Protein AF-A0A840A6L1-F1 (afdb_monomer)

InterPro domains:
  IPR055645 DeoxyPurine in DNA protein A [PF23859] (2-93)

Sequence (107 aa):
MIAAILDAIQQDRPDLRLHGFGCKRTSLLDEAVRSRLATADSMAWSFAARFEGRDQNAWDEAGRFGLSVGGCPEAVEWLAAKAGWRRAVRRDAAASERGVGAALWLQ

Nearest PDB structures (foldseek):
  3fa4-assembly2_F  TM=4.298E-01  e=6.149E+00  Aspergillus niger
  4wkw-assembly1_A  TM=3.703E-01  e=5.107E+00  Mycobacterium leprae Br4923
  3nzq-assembly1_A  TM=2.910E-01  e=6.149E+00  Escherichia coli K-12

pLDDT: mean 83.62, std 15.63, range [41.75, 98.31]

Secondary structure (DSSP, 8-state):
-HHHHHHHHHHH-TT---EETT--HHHHH-HHHHTT-SEE---HHHHHHHHTTS-TT-HHHHHHHHHHTT--HHHHHHHHHHTSHHHHHHHHHHHHHHHHHHTTS--

Structure (mmCIF, N/CA/C/O backbone):
data_AF-A0A840A6L1-F1
#
_entry.id   AF-A0A840A6L1-F1
#
loop_
_atom_site.group_PDB
_atom_site.id
_atom_site.type_symbol
_atom_site.label_atom_id
_atom_site.label_alt_id
_atom_site.label_comp_id
_atom_site.label_asym_id
_atom_site.label_entity_id
_atom_site.label_seq_id
_atom_site.pdbx_PDB_ins_code
_atom_site.Cartn_x
_atom_site.Cartn_y
_atom_site.Cartn_z
_atom_site.occupancy
_atom_site.B_iso_or_equiv
_atom_site.auth_seq_id
_atom_site.auth_comp_id
_atom_site.auth_asym_id
_atom_site.auth_atom_id
_atom_site.pdbx_PDB_model_num
ATOM 1 N N . MET A 1 1 ? 2.463 1.237 18.731 1.00 73.62 1 MET A N 1
ATOM 2 C CA . MET A 1 1 ? 2.419 0.845 17.300 1.00 73.62 1 MET A CA 1
ATOM 3 C C . MET A 1 1 ? 1.298 1.595 16.600 1.00 73.62 1 MET A C 1
ATOM 5 O O . MET A 1 1 ? 0.356 1.984 17.273 1.00 73.62 1 MET A O 1
ATOM 9 N N . ILE A 1 2 ? 1.375 1.773 15.276 1.00 90.69 2 ILE A N 1
ATOM 10 C CA . ILE A 1 2 ? 0.338 2.472 14.492 1.00 90.69 2 ILE A CA 1
ATOM 11 C C . ILE A 1 2 ? -1.036 1.780 14.558 1.00 90.69 2 ILE A C 1
ATOM 13 O O . ILE A 1 2 ? -2.046 2.472 14.588 1.00 90.69 2 ILE A O 1
ATOM 17 N N . ALA A 1 3 ? -1.085 0.446 14.675 1.00 93.75 3 ALA A N 1
ATOM 18 C CA . ALA A 1 3 ? -2.336 -0.310 14.802 1.00 93.75 3 ALA A CA 1
ATOM 19 C C . ALA A 1 3 ? -3.221 0.185 15.962 1.00 93.75 3 ALA A C 1
ATOM 21 O O . ALA A 1 3 ? -4.408 0.398 15.761 1.00 93.75 3 ALA A O 1
ATOM 22 N N . ALA A 1 4 ? -2.627 0.497 17.121 1.00 95.00 4 ALA A N 1
ATOM 23 C CA . ALA A 1 4 ? -3.359 1.010 18.282 1.00 95.00 4 ALA A CA 1
ATOM 24 C C . ALA A 1 4 ? -4.010 2.385 18.032 1.00 95.00 4 ALA A C 1
ATOM 26 O O . ALA A 1 4 ? -5.056 2.689 18.593 1.00 95.00 4 ALA A O 1
ATOM 27 N N . ILE A 1 5 ? -3.406 3.218 17.176 1.00 95.00 5 ILE A N 1
ATOM 28 C CA . ILE A 1 5 ? -3.992 4.507 16.781 1.00 95.00 5 ILE A CA 1
ATOM 29 C C . ILE A 1 5 ? -5.186 4.266 15.854 1.00 95.00 5 ILE A C 1
ATOM 31 O O . ILE A 1 5 ? -6.226 4.897 16.014 1.00 95.00 5 ILE A O 1
ATOM 35 N N . LEU A 1 6 ? -5.052 3.337 14.902 1.00 96.56 6 LEU A N 1
ATOM 36 C CA . LEU A 1 6 ? -6.145 2.965 14.003 1.00 96.56 6 LEU A CA 1
ATOM 37 C C . LEU A 1 6 ? -7.320 2.344 14.775 1.00 96.56 6 LEU A C 1
ATOM 39 O O . LEU A 1 6 ? -8.464 2.664 14.469 1.00 96.56 6 LEU A O 1
ATOM 43 N N . ASP A 1 7 ? -7.038 1.528 15.797 1.00 96.00 7 ASP A N 1
ATOM 44 C CA . ASP A 1 7 ? -8.047 0.986 16.714 1.00 96.00 7 ASP A CA 1
ATOM 45 C C . ASP A 1 7 ? -8.836 2.092 17.409 1.00 96.00 7 ASP A C 1
ATOM 47 O O . ASP A 1 7 ? -10.061 2.095 17.348 1.00 96.00 7 ASP A O 1
ATOM 51 N N . ALA A 1 8 ? -8.144 3.053 18.024 1.00 97.50 8 ALA A N 1
ATOM 52 C CA . ALA A 1 8 ? -8.799 4.156 18.720 1.00 97.50 8 ALA A CA 1
ATOM 53 C C . ALA A 1 8 ? -9.703 4.969 17.775 1.00 97.50 8 ALA A C 1
ATOM 55 O O . ALA A 1 8 ? -10.846 5.267 18.109 1.00 97.50 8 ALA A O 1
ATOM 56 N N . ILE A 1 9 ? -9.231 5.257 16.555 1.00 97.06 9 ILE A N 1
ATOM 57 C CA . ILE A 1 9 ? -10.029 5.979 15.553 1.00 97.06 9 ILE A CA 1
ATOM 58 C C . ILE A 1 9 ? -11.285 5.188 15.175 1.00 97.06 9 ILE A C 1
ATOM 60 O O . ILE A 1 9 ? -12.359 5.770 15.082 1.00 97.06 9 ILE A O 1
ATOM 64 N N . GLN A 1 10 ? -11.171 3.879 14.944 1.00 95.94 10 GLN A N 1
ATOM 65 C CA . GLN A 1 10 ? -12.320 3.051 14.565 1.00 95.94 10 GLN A CA 1
ATOM 66 C C . GLN A 1 10 ? -13.306 2.838 15.714 1.00 95.94 10 GLN A C 1
ATOM 68 O O . GLN A 1 10 ? -14.500 2.710 15.462 1.00 95.94 10 GLN A O 1
ATOM 73 N N . GLN A 1 11 ? -12.830 2.808 16.959 1.00 97.19 11 GLN A N 1
ATOM 74 C CA . GLN A 1 11 ? -13.691 2.744 18.140 1.00 97.19 11 GLN A CA 1
ATOM 75 C C . GLN A 1 11 ? -14.532 4.016 18.277 1.00 97.19 11 GLN A C 1
ATOM 77 O O . GLN A 1 11 ? -15.743 3.926 18.474 1.00 97.19 11 GLN A O 1
ATOM 82 N N . ASP A 1 12 ? -13.912 5.185 18.104 1.00 98.31 12 ASP A N 1
ATOM 83 C CA . ASP A 1 12 ? -14.600 6.474 18.225 1.00 98.31 12 ASP A CA 1
ATOM 84 C C . ASP A 1 12 ? -15.443 6.814 16.984 1.00 98.31 12 ASP A C 1
ATOM 86 O O . ASP A 1 12 ? -16.470 7.491 17.078 1.00 98.31 12 ASP A O 1
ATOM 90 N N . ARG A 1 13 ? -15.004 6.372 15.800 1.00 97.38 13 ARG A N 1
ATOM 91 C CA . ARG A 1 13 ? -15.601 6.683 14.494 1.00 97.38 13 ARG A CA 1
ATOM 92 C C . ARG A 1 13 ? -15.624 5.459 13.568 1.00 97.38 13 ARG A C 1
ATOM 94 O O . ARG A 1 13 ? -14.923 5.437 12.549 1.00 97.38 13 ARG A O 1
ATOM 101 N N . PRO A 1 14 ? -16.463 4.450 13.870 1.00 96.31 14 PRO A N 1
ATOM 102 C CA . PRO A 1 14 ? -16.556 3.220 13.076 1.00 96.31 14 PRO A CA 1
ATOM 103 C C . PRO A 1 14 ? -17.114 3.444 11.663 1.00 96.31 14 PRO A C 1
ATOM 105 O O . PRO A 1 14 ? -17.014 2.569 10.807 1.00 96.31 14 PRO A O 1
ATOM 108 N N . ASP A 1 15 ? -17.703 4.611 11.400 1.00 97.31 15 ASP A N 1
ATOM 109 C CA . ASP A 1 15 ? -18.222 5.009 10.094 1.00 97.31 15 ASP A CA 1
ATOM 110 C C . ASP A 1 15 ? -17.123 5.444 9.108 1.00 97.31 15 ASP A C 1
ATOM 112 O O . ASP A 1 15 ? -17.349 5.478 7.894 1.00 97.31 15 ASP A O 1
ATOM 116 N N . LEU A 1 16 ? -15.926 5.781 9.602 1.00 96.94 16 LEU A N 1
ATOM 117 C CA . LEU A 1 16 ? -14.850 6.282 8.758 1.00 96.94 16 LEU A CA 1
ATOM 118 C C . LEU A 1 16 ? -14.152 5.160 7.990 1.00 96.94 16 LEU A C 1
ATOM 120 O O . LEU A 1 16 ? -13.689 4.161 8.536 1.00 96.94 16 LEU A O 1
ATOM 124 N N . ARG A 1 17 ? -13.969 5.394 6.690 1.00 97.06 17 ARG A N 1
ATOM 125 C CA . ARG A 1 17 ? -13.127 4.563 5.828 1.00 97.06 17 ARG A CA 1
ATOM 126 C C . ARG A 1 17 ? -11.720 5.143 5.794 1.00 97.06 17 ARG A C 1
ATOM 128 O O . ARG A 1 17 ? -11.482 6.160 5.148 1.00 97.06 17 ARG A O 1
ATOM 135 N N . LEU A 1 18 ? -10.790 4.497 6.489 1.00 96.94 18 LEU A N 1
ATOM 136 C CA . LEU A 1 18 ? -9.426 5.005 6.630 1.00 96.94 18 LEU A CA 1
ATOM 137 C C . LEU A 1 18 ? -8.595 4.745 5.368 1.00 96.94 18 LEU A C 1
ATOM 139 O O . LEU A 1 18 ? -8.576 3.628 4.848 1.00 96.94 18 LEU A O 1
ATOM 143 N N . HIS A 1 19 ? -7.890 5.771 4.893 1.00 96.19 19 HIS A N 1
ATOM 144 C CA . HIS A 1 19 ? -6.915 5.658 3.812 1.00 96.19 19 HIS A CA 1
ATOM 145 C C . HIS A 1 19 ? -5.492 5.834 4.352 1.00 96.19 19 HIS A C 1
ATOM 147 O O . HIS A 1 19 ? -5.189 6.826 5.015 1.00 96.19 19 HIS A O 1
ATOM 153 N N . GLY A 1 20 ? -4.615 4.880 4.054 1.00 94.50 20 GLY A N 1
ATOM 154 C CA . GLY A 1 20 ? -3.199 4.949 4.392 1.00 94.50 20 GLY A CA 1
ATOM 155 C C . GLY A 1 20 ? -2.387 5.661 3.313 1.00 94.50 20 GLY A C 1
ATOM 156 O O . GLY A 1 20 ? -1.947 5.017 2.365 1.00 94.50 20 GLY A O 1
ATOM 157 N N . PHE A 1 21 ? -2.158 6.963 3.475 1.00 95.56 21 PHE A N 1
ATOM 158 C CA . PHE A 1 21 ? -1.330 7.749 2.555 1.00 95.56 21 PHE A CA 1
ATOM 159 C C . PHE A 1 21 ? 0.165 7.489 2.792 1.00 95.56 21 PHE A C 1
ATOM 161 O O . PHE A 1 21 ? 0.658 7.644 3.914 1.00 95.56 21 PHE A O 1
ATOM 168 N N . GLY A 1 22 ? 0.910 7.113 1.750 1.00 93.44 22 GLY A N 1
ATOM 169 C CA . GLY A 1 22 ? 2.364 6.956 1.811 1.00 93.44 22 GLY A CA 1
ATOM 170 C C . GLY A 1 22 ? 2.852 5.907 2.818 1.00 93.44 22 GLY A C 1
ATOM 171 O O . GLY A 1 22 ? 3.912 6.081 3.435 1.00 93.44 22 GLY A O 1
ATOM 172 N N . CYS A 1 23 ? 2.100 4.820 3.016 1.00 94.38 23 CYS A N 1
ATOM 173 C CA . CYS A 1 23 ? 2.407 3.825 4.039 1.00 94.38 23 CYS A CA 1
ATOM 174 C C . CYS A 1 23 ? 3.788 3.186 3.836 1.00 94.38 23 CYS A C 1
ATOM 176 O O . CYS A 1 23 ? 4.205 2.847 2.725 1.00 94.38 23 CYS A O 1
ATOM 178 N N . LYS A 1 24 ? 4.516 2.974 4.938 1.00 94.00 24 LYS A N 1
ATOM 179 C CA . LYS A 1 24 ? 5.803 2.269 4.910 1.00 94.00 24 LYS A CA 1
ATOM 180 C C . LYS A 1 24 ? 5.586 0.773 4.688 1.00 94.00 24 LYS A C 1
ATOM 182 O O . LYS A 1 24 ? 4.608 0.207 5.168 1.00 94.00 24 LYS A O 1
ATOM 187 N N . ARG A 1 25 ? 6.551 0.119 4.029 1.00 94.38 25 ARG A N 1
ATOM 188 C CA . ARG A 1 25 ? 6.530 -1.335 3.786 1.00 94.38 25 ARG A CA 1
ATOM 189 C C . ARG A 1 25 ? 6.296 -2.129 5.071 1.00 94.38 25 ARG A C 1
ATOM 191 O O . ARG A 1 25 ? 5.476 -3.028 5.074 1.00 94.38 25 ARG A O 1
ATOM 198 N N . THR A 1 26 ? 6.986 -1.781 6.155 1.00 94.19 26 THR A N 1
ATOM 199 C CA . THR A 1 26 ? 6.855 -2.470 7.449 1.00 94.19 26 THR A CA 1
ATOM 200 C C . THR A 1 26 ? 5.445 -2.381 8.024 1.00 94.19 26 THR A C 1
ATOM 202 O O . THR A 1 26 ? 4.958 -3.369 8.553 1.00 94.19 26 THR A O 1
ATOM 205 N N . SER A 1 27 ? 4.767 -1.242 7.867 1.00 94.38 27 SER A N 1
ATOM 206 C CA . SER A 1 27 ? 3.366 -1.098 8.266 1.00 94.38 27 SER A CA 1
ATOM 207 C C . SER A 1 27 ? 2.437 -1.942 7.396 1.00 94.38 27 SER A C 1
ATOM 209 O O . SER A 1 27 ? 1.505 -2.531 7.913 1.00 94.38 27 SER A O 1
ATOM 211 N N . LEU A 1 28 ? 2.683 -2.020 6.084 1.00 93.62 28 LEU A N 1
ATOM 212 C CA . LEU A 1 28 ? 1.847 -2.814 5.174 1.00 93.62 28 LEU A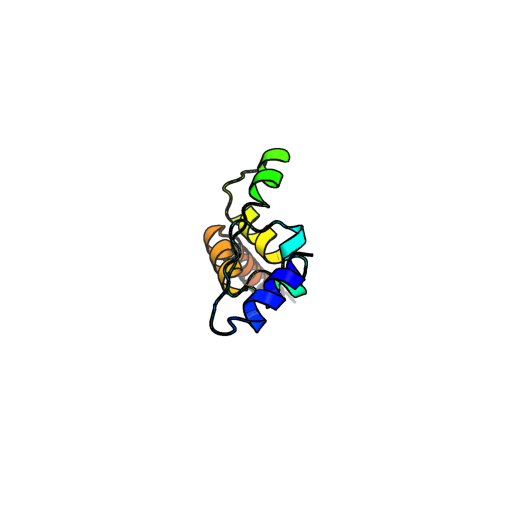 CA 1
ATOM 213 C C . LEU A 1 28 ? 2.084 -4.326 5.307 1.00 93.62 28 LEU A C 1
ATOM 215 O O . LEU A 1 28 ? 1.192 -5.108 5.006 1.00 93.62 28 LEU A O 1
ATOM 219 N N . LEU A 1 29 ? 3.252 -4.753 5.787 1.00 94.12 29 LEU A N 1
ATOM 220 C CA . LEU A 1 29 ? 3.501 -6.160 6.117 1.00 94.12 29 LEU A CA 1
ATOM 221 C C . LEU A 1 29 ? 2.726 -6.622 7.359 1.00 94.12 29 LE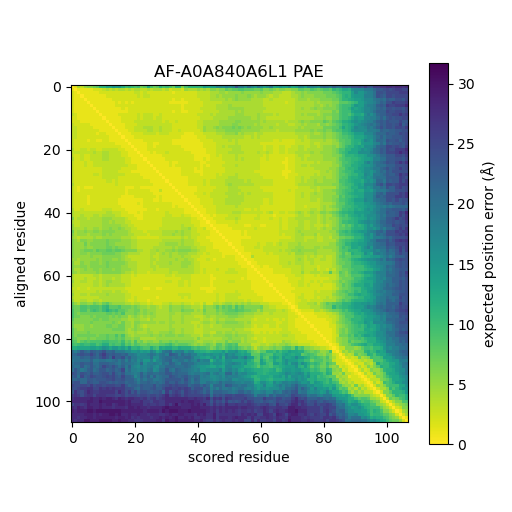U A C 1
ATOM 223 O O . LEU A 1 29 ? 2.512 -7.818 7.529 1.00 94.12 29 LEU A O 1
ATOM 227 N N . ASP A 1 30 ? 2.289 -5.693 8.206 1.00 94.38 30 ASP A N 1
ATOM 228 C CA . ASP A 1 30 ? 1.486 -5.994 9.383 1.00 94.38 30 ASP A CA 1
ATOM 229 C C . ASP A 1 30 ? -0.004 -6.093 9.016 1.00 94.38 30 ASP A C 1
ATOM 231 O O . ASP A 1 30 ? -0.658 -5.118 8.630 1.00 94.38 30 ASP A O 1
ATOM 235 N N . GLU A 1 31 ? -0.564 -7.293 9.150 1.00 92.38 31 GLU A N 1
ATOM 236 C CA . GLU A 1 31 ? -1.982 -7.553 8.904 1.00 92.38 31 GLU A CA 1
ATOM 237 C C . GLU A 1 31 ? -2.905 -6.762 9.843 1.00 92.38 31 GLU A C 1
ATOM 239 O O . GLU A 1 31 ? -3.984 -6.332 9.420 1.00 92.38 31 GLU A O 1
ATOM 244 N N . ALA A 1 32 ? -2.479 -6.480 11.079 1.00 93.81 32 ALA A N 1
ATOM 245 C CA . ALA A 1 32 ? -3.257 -5.659 12.003 1.00 93.81 32 ALA A CA 1
ATOM 246 C C . ALA A 1 32 ? -3.420 -4.227 11.473 1.00 93.81 32 ALA A C 1
ATOM 248 O O . ALA A 1 32 ? -4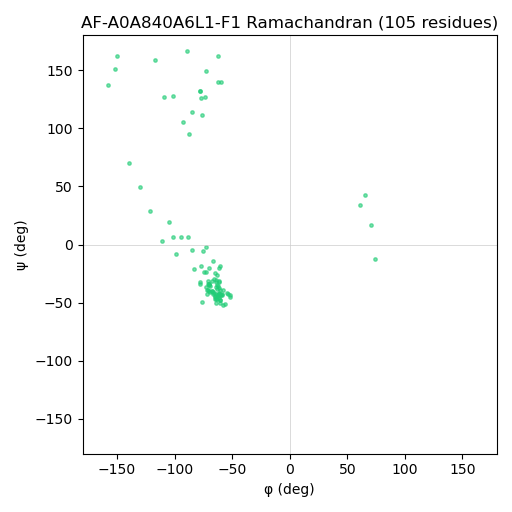.460 -3.602 11.666 1.00 93.81 32 ALA A O 1
ATOM 249 N N . VAL A 1 33 ? -2.432 -3.710 10.744 1.00 95.25 33 VAL A N 1
ATOM 250 C CA . VAL A 1 33 ? -2.543 -2.400 10.096 1.00 95.25 33 VAL A CA 1
ATOM 251 C C . VAL A 1 33 ? -3.422 -2.487 8.854 1.00 95.25 33 VAL A C 1
ATOM 253 O O . VAL A 1 33 ? -4.352 -1.694 8.715 1.00 95.25 33 VAL A O 1
ATOM 256 N N . ARG A 1 34 ? -3.168 -3.455 7.961 1.00 93.31 34 ARG A N 1
ATOM 257 C CA . ARG A 1 34 ? -3.913 -3.572 6.694 1.00 93.31 34 ARG A CA 1
ATOM 258 C C . ARG A 1 34 ? -5.408 -3.783 6.899 1.00 93.31 34 ARG A C 1
ATOM 260 O O . ARG A 1 34 ? -6.195 -3.136 6.221 1.00 93.31 34 ARG A O 1
ATOM 267 N N . SER A 1 35 ? -5.797 -4.628 7.852 1.00 93.06 35 SER A N 1
ATOM 268 C CA . SER A 1 35 ? -7.208 -4.915 8.159 1.00 93.06 35 SER A CA 1
ATOM 269 C C . SER A 1 35 ? -8.012 -3.688 8.605 1.00 93.06 35 SER A C 1
ATOM 271 O O . SER A 1 35 ? -9.237 -3.700 8.526 1.00 93.06 35 SER A O 1
ATOM 273 N N . ARG A 1 36 ? -7.342 -2.613 9.042 1.00 95.12 36 ARG A N 1
ATOM 274 C CA . ARG A 1 36 ? -7.975 -1.374 9.519 1.00 95.12 36 ARG A CA 1
ATOM 275 C C . ARG A 1 36 ? -8.018 -0.262 8.470 1.00 95.12 36 ARG A C 1
ATOM 277 O O . ARG A 1 36 ? -8.644 0.775 8.687 1.00 95.12 36 ARG A O 1
ATOM 284 N N . LEU A 1 37 ? -7.355 -0.454 7.335 1.00 94.81 37 LEU A N 1
ATOM 285 C CA . LEU A 1 37 ? -7.336 0.504 6.237 1.00 94.81 37 LEU A CA 1
ATOM 286 C C . LEU A 1 37 ? -8.305 0.045 5.151 1.00 94.81 37 LEU A C 1
ATOM 288 O O . LEU A 1 37 ? -8.219 -1.069 4.649 1.00 94.81 37 LEU A O 1
ATOM 292 N N . ALA A 1 38 ? -9.208 0.932 4.741 1.00 94.56 38 ALA A N 1
ATOM 293 C CA . ALA A 1 38 ? -10.081 0.684 3.601 1.00 94.56 38 ALA A CA 1
ATOM 294 C C . ALA A 1 38 ? -9.297 0.713 2.280 1.00 94.56 38 ALA A C 1
ATOM 296 O O . ALA A 1 38 ? -9.622 -0.013 1.345 1.00 94.56 38 ALA A O 1
ATOM 297 N N . THR A 1 39 ? -8.286 1.578 2.191 1.00 93.69 39 THR A N 1
ATOM 298 C CA . THR A 1 39 ? -7.353 1.671 1.059 1.00 93.69 39 THR A CA 1
ATOM 299 C C . THR A 1 39 ? -5.993 2.163 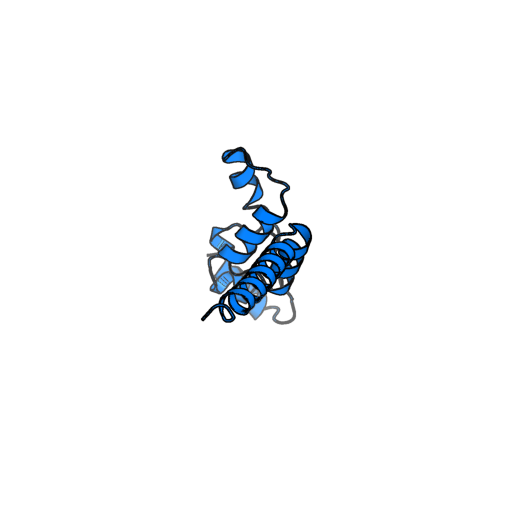1.555 1.00 93.69 39 THR A C 1
ATOM 301 O O . THR A 1 39 ? -5.897 2.739 2.638 1.00 93.69 39 THR A O 1
ATOM 304 N N . ALA A 1 40 ? -4.937 1.973 0.770 1.00 94.06 40 ALA A N 1
ATOM 305 C CA . ALA A 1 40 ? -3.630 2.555 1.047 1.00 94.06 40 ALA A CA 1
ATOM 306 C C . ALA A 1 40 ? -2.858 2.774 -0.255 1.00 94.06 40 ALA A C 1
ATOM 308 O O . ALA A 1 40 ? -3.033 2.019 -1.213 1.00 94.06 40 ALA A O 1
ATOM 309 N N . ASP A 1 41 ? -1.980 3.770 -0.261 1.00 92.00 41 ASP A N 1
ATOM 310 C CA . ASP A 1 41 ? -0.942 3.929 -1.271 1.00 92.00 41 ASP A CA 1
ATOM 311 C C . ASP A 1 41 ? 0.450 3.824 -0.636 1.00 92.00 41 ASP A C 1
ATOM 313 O O . ASP A 1 41 ? 0.646 3.957 0.577 1.00 92.00 41 ASP A O 1
ATOM 317 N N . SER A 1 42 ? 1.442 3.514 -1.468 1.00 92.38 42 SER A N 1
ATOM 318 C CA . SER A 1 42 ? 2.831 3.486 -1.040 1.00 92.38 42 SER A CA 1
ATOM 319 C C . SER A 1 42 ? 3.772 3.642 -2.221 1.00 92.38 42 SER A C 1
ATOM 321 O O . SER A 1 42 ? 3.629 2.987 -3.254 1.00 92.38 42 SER A O 1
ATOM 323 N N . MET A 1 43 ? 4.804 4.457 -2.015 1.00 92.94 43 MET A N 1
ATOM 324 C CA . MET A 1 43 ? 5.974 4.549 -2.888 1.00 92.94 43 MET A CA 1
ATOM 325 C C . MET A 1 43 ? 7.204 3.865 -2.273 1.00 92.94 43 MET A C 1
ATOM 327 O O . MET A 1 43 ? 8.333 4.144 -2.662 1.00 92.94 43 MET A O 1
ATOM 331 N N . ALA A 1 44 ? 7.031 2.967 -1.294 1.00 92.94 44 ALA A N 1
ATOM 332 C CA . ALA A 1 44 ? 8.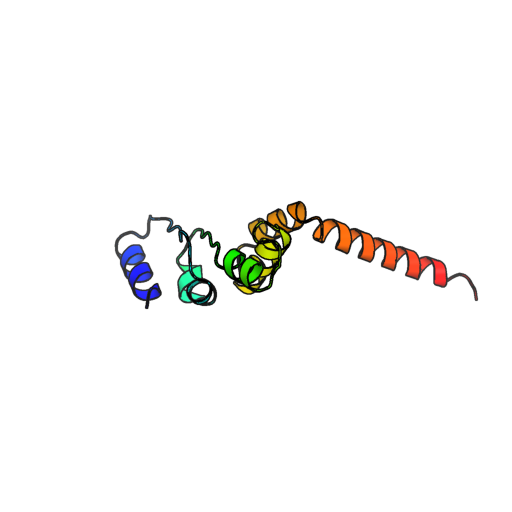164 2.301 -0.639 1.00 92.94 44 ALA A CA 1
ATOM 333 C C . ALA A 1 44 ? 9.016 1.451 -1.606 1.00 92.94 44 ALA A C 1
ATOM 335 O O . ALA A 1 44 ? 10.177 1.170 -1.315 1.00 92.94 44 ALA A O 1
ATOM 336 N N . TRP A 1 45 ? 8.457 1.073 -2.757 1.00 92.19 45 TRP A N 1
ATOM 337 C CA . TRP A 1 45 ? 9.140 0.355 -3.830 1.00 92.19 45 TRP A CA 1
ATOM 338 C C . TRP A 1 45 ? 10.040 1.251 -4.690 1.00 92.19 45 TRP A C 1
ATOM 340 O O . TRP A 1 45 ? 11.106 0.805 -5.109 1.00 92.19 45 TRP A O 1
ATOM 350 N N . SER A 1 46 ? 9.663 2.516 -4.918 1.00 92.81 46 SER A N 1
ATOM 351 C CA . SER A 1 46 ? 10.351 3.393 -5.876 1.00 92.81 46 SER A CA 1
ATOM 352 C C . SER A 1 46 ? 11.753 3.771 -5.394 1.00 92.81 46 SER A C 1
ATOM 354 O O . SER A 1 46 ? 12.700 3.823 -6.177 1.00 92.81 46 SER A O 1
ATOM 356 N N . PHE A 1 47 ? 11.926 3.948 -4.079 1.00 90.31 47 PHE A N 1
ATOM 357 C CA . PHE A 1 47 ? 13.246 4.182 -3.495 1.00 90.31 47 PHE A CA 1
ATOM 358 C C . PHE A 1 47 ? 14.172 2.972 -3.662 1.00 90.31 47 PHE A C 1
ATOM 360 O O . PHE A 1 47 ? 15.327 3.156 -4.036 1.00 90.31 47 PHE A O 1
ATOM 367 N N . ALA A 1 48 ? 13.672 1.758 -3.405 1.00 89.19 48 ALA A N 1
ATOM 368 C CA . ALA A 1 48 ? 14.451 0.530 -3.566 1.00 89.19 48 ALA A CA 1
ATOM 369 C C . ALA A 1 48 ? 14.838 0.310 -5.036 1.00 89.19 48 ALA A C 1
ATOM 371 O O . ALA A 1 48 ? 15.997 0.030 -5.322 1.00 89.19 48 ALA A O 1
ATOM 372 N N . ALA A 1 49 ? 13.901 0.541 -5.964 1.00 93.00 49 ALA A N 1
ATOM 373 C CA . ALA A 1 49 ? 14.176 0.498 -7.396 1.00 93.00 49 ALA A CA 1
ATOM 374 C C . ALA A 1 49 ? 15.304 1.457 -7.786 1.00 93.00 49 ALA A C 1
ATOM 376 O O . ALA A 1 49 ? 16.308 1.027 -8.348 1.00 93.00 49 ALA A O 1
ATOM 377 N N . ARG A 1 50 ? 15.208 2.727 -7.376 1.00 94.12 50 ARG A N 1
ATOM 378 C CA . ARG A 1 50 ? 16.255 3.721 -7.641 1.00 94.12 50 ARG A CA 1
ATOM 379 C C . ARG A 1 50 ? 17.603 3.334 -7.030 1.00 94.12 50 ARG A C 1
ATOM 381 O O . ARG A 1 50 ? 18.632 3.517 -7.670 1.00 94.12 50 ARG A O 1
ATOM 388 N N . PHE A 1 51 ? 17.608 2.841 -5.791 1.00 92.50 51 PHE A N 1
ATOM 389 C CA . PHE A 1 51 ? 18.833 2.446 -5.089 1.00 92.50 51 PHE A CA 1
ATOM 390 C C . PHE A 1 51 ? 19.563 1.304 -5.807 1.00 92.50 51 PHE A C 1
ATOM 392 O O . PHE A 1 51 ? 20.787 1.294 -5.867 1.00 92.50 51 PHE A O 1
ATOM 399 N N . GLU A 1 52 ? 18.811 0.378 -6.396 1.00 93.88 52 GLU A N 1
ATOM 400 C CA . GLU A 1 52 ? 19.336 -0.771 -7.137 1.00 93.88 52 GLU A CA 1
ATOM 401 C C . GLU A 1 52 ? 19.583 -0.473 -8.629 1.00 93.88 52 GLU A C 1
ATOM 403 O O . GLU A 1 52 ? 19.896 -1.383 -9.393 1.00 93.88 52 GLU A O 1
ATOM 408 N N . GLY A 1 53 ? 19.438 0.783 -9.069 1.00 94.38 53 GLY A N 1
ATOM 409 C CA . GLY A 1 53 ? 19.610 1.173 -10.47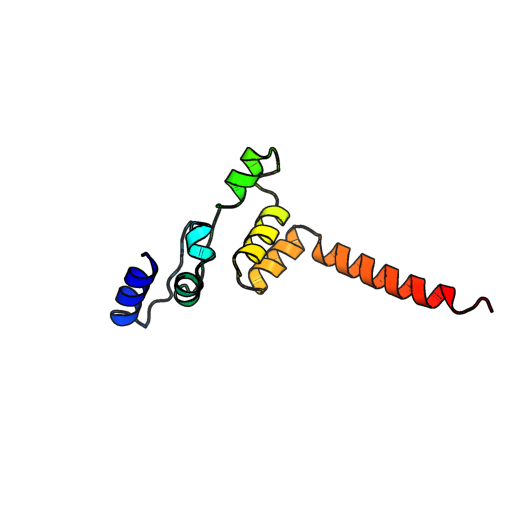4 1.00 94.38 53 GLY A CA 1
ATOM 410 C C . GLY A 1 53 ? 18.497 0.681 -11.409 1.00 94.38 53 GLY A C 1
ATOM 411 O O . GLY A 1 53 ? 18.678 0.671 -12.626 1.00 94.38 53 GLY A O 1
ATOM 412 N N . ARG A 1 54 ? 17.354 0.266 -10.855 1.00 92.50 54 ARG A N 1
ATOM 413 C CA . ARG A 1 54 ? 16.138 -0.123 -11.584 1.00 92.50 54 ARG A CA 1
ATOM 414 C C . ARG A 1 54 ? 15.238 1.097 -11.815 1.00 92.50 54 ARG A C 1
ATOM 416 O O . ARG A 1 54 ? 15.418 2.146 -11.198 1.00 92.50 54 ARG A O 1
ATOM 423 N N . ASP A 1 55 ? 14.249 0.959 -12.696 1.00 90.31 55 ASP A N 1
ATOM 424 C CA . ASP A 1 55 ? 13.312 2.045 -13.006 1.00 90.31 55 ASP A CA 1
ATOM 425 C C . ASP A 1 55 ? 12.275 2.232 -11.883 1.00 90.31 55 ASP A C 1
ATOM 427 O O . ASP A 1 55 ? 11.385 1.411 -11.663 1.00 90.31 55 ASP A O 1
ATOM 431 N N . GLN A 1 56 ? 12.376 3.358 -11.176 1.00 90.69 56 GLN A N 1
ATOM 432 C CA . GLN A 1 56 ? 11.486 3.745 -10.081 1.00 90.69 56 GLN A CA 1
ATOM 433 C C . GLN A 1 56 ? 10.076 4.174 -10.506 1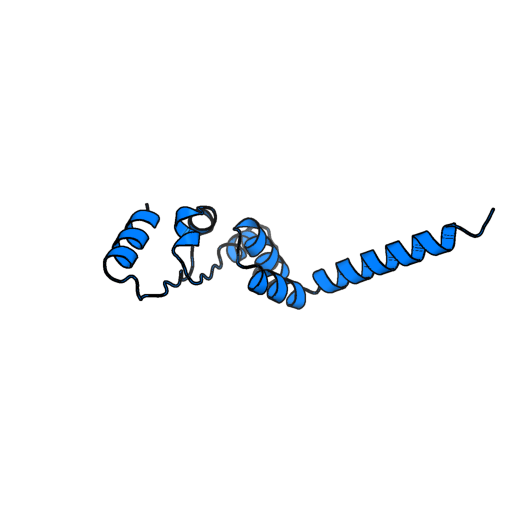.00 90.69 56 GLN A C 1
ATOM 435 O O . GLN A 1 56 ? 9.276 4.515 -9.637 1.00 90.69 56 GLN A O 1
ATOM 440 N N . ASN A 1 57 ? 9.778 4.206 -11.804 1.00 90.44 57 ASN A N 1
ATOM 441 C CA . ASN A 1 57 ? 8.445 4.469 -12.346 1.00 90.44 57 ASN A CA 1
ATOM 442 C C . ASN A 1 57 ? 7.834 3.227 -13.006 1.00 90.44 57 ASN A C 1
ATOM 444 O O . ASN A 1 57 ? 6.736 3.299 -13.564 1.00 90.44 57 ASN A O 1
ATOM 448 N N . ALA A 1 58 ? 8.529 2.092 -12.956 1.00 89.38 58 ALA A N 1
ATOM 449 C CA . ALA A 1 58 ? 8.091 0.895 -13.637 1.00 89.38 58 ALA A CA 1
ATOM 450 C C . ALA A 1 58 ? 6.893 0.251 -12.919 1.00 89.38 58 ALA A C 1
ATOM 452 O O . ALA A 1 58 ? 6.895 -0.017 -11.715 1.00 89.38 58 ALA A O 1
ATOM 453 N N . TRP A 1 59 ? 5.827 0.002 -13.682 1.00 88.56 59 TRP A N 1
ATOM 454 C CA . TRP A 1 59 ? 4.576 -0.567 -13.169 1.00 88.56 59 TRP A CA 1
ATOM 455 C C . TRP A 1 59 ? 4.745 -1.998 -12.644 1.00 88.56 59 TRP A C 1
ATOM 457 O O . TRP A 1 59 ? 3.954 -2.456 -11.817 1.00 88.56 59 TRP A O 1
ATOM 467 N N . ASP A 1 60 ? 5.755 -2.718 -13.129 1.00 87.19 60 ASP A N 1
ATOM 468 C CA . ASP A 1 60 ? 6.079 -4.070 -12.686 1.00 87.19 60 ASP A CA 1
ATOM 469 C C . ASP A 1 60 ? 6.672 -4.059 -11.273 1.00 87.19 60 ASP A C 1
ATOM 471 O O . ASP A 1 60 ? 6.285 -4.888 -10.451 1.00 87.19 60 ASP A O 1
ATOM 475 N N . GLU A 1 61 ? 7.519 -3.081 -10.952 1.00 90.19 61 GLU A N 1
ATOM 476 C CA . GLU A 1 61 ? 8.047 -2.859 -9.603 1.00 90.19 61 GLU A CA 1
ATOM 477 C C . GLU A 1 61 ? 6.940 -2.551 -8.596 1.00 90.19 61 GLU A C 1
ATOM 479 O O . GLU A 1 61 ? 6.859 -3.175 -7.533 1.00 90.19 61 GLU A O 1
ATOM 484 N N . ALA A 1 62 ? 6.023 -1.656 -8.970 1.00 90.81 62 ALA A N 1
ATOM 485 C CA . ALA A 1 62 ? 4.842 -1.355 -8.170 1.00 90.81 62 ALA A CA 1
ATOM 486 C C . ALA A 1 62 ? 3.964 -2.605 -7.958 1.00 90.81 62 ALA A C 1
ATOM 488 O O . ALA A 1 62 ? 3.507 -2.868 -6.844 1.00 90.81 62 ALA A O 1
ATOM 489 N N . GLY A 1 63 ? 3.755 -3.405 -9.011 1.00 89.19 63 GLY A N 1
ATOM 490 C CA . GLY A 1 63 ? 2.965 -4.636 -8.954 1.00 89.19 63 GLY A CA 1
ATOM 491 C C . GLY A 1 63 ? 3.581 -5.712 -8.054 1.00 89.19 63 GLY A C 1
ATOM 492 O O . GLY A 1 63 ? 2.885 -6.282 -7.211 1.00 89.19 63 GLY A O 1
ATOM 493 N N . ARG A 1 64 ? 4.892 -5.966 -8.185 1.00 87.81 64 ARG A N 1
ATOM 494 C CA . ARG A 1 64 ? 5.627 -6.916 -7.327 1.00 87.81 64 ARG A CA 1
ATOM 495 C C . ARG A 1 64 ? 5.598 -6.485 -5.866 1.00 87.81 64 ARG A C 1
ATOM 497 O O . ARG A 1 64 ? 5.377 -7.314 -4.984 1.00 87.81 64 ARG A O 1
ATOM 504 N N . PHE A 1 65 ? 5.765 -5.190 -5.608 1.00 91.94 65 PHE A N 1
ATOM 505 C CA . PHE A 1 65 ? 5.635 -4.650 -4.263 1.00 91.94 65 PHE A CA 1
ATOM 506 C C . PHE A 1 65 ? 4.236 -4.879 -3.693 1.00 91.94 65 PHE A C 1
ATOM 508 O O . PHE A 1 65 ? 4.125 -5.434 -2.600 1.00 91.94 65 PHE A O 1
ATOM 515 N N . GLY A 1 66 ? 3.186 -4.524 -4.442 1.00 91.81 66 GLY A N 1
ATOM 516 C CA . GLY A 1 66 ? 1.796 -4.736 -4.037 1.00 91.81 66 GLY A CA 1
ATOM 517 C C . GLY A 1 66 ? 1.514 -6.188 -3.648 1.00 91.81 66 GLY A C 1
ATOM 518 O O . GLY A 1 66 ? 0.916 -6.432 -2.603 1.00 91.81 66 GLY A O 1
ATOM 519 N N . LEU A 1 67 ? 2.027 -7.154 -4.417 1.00 88.38 67 LEU A N 1
ATOM 520 C CA . LEU A 1 67 ? 1.949 -8.578 -4.074 1.00 88.38 67 LEU A CA 1
ATOM 521 C C . LEU A 1 67 ? 2.653 -8.908 -2.754 1.00 88.38 67 LEU A C 1
ATOM 523 O O . LEU A 1 67 ? 2.074 -9.576 -1.901 1.00 88.38 67 LEU A O 1
ATOM 527 N N . SER A 1 68 ? 3.882 -8.421 -2.569 1.00 90.88 68 SER A N 1
ATOM 528 C CA . SER A 1 68 ? 4.692 -8.725 -1.380 1.00 90.88 68 SER A CA 1
ATOM 529 C C . SER A 1 68 ? 4.100 -8.217 -0.064 1.00 90.88 68 SER A C 1
ATOM 531 O O . SER A 1 68 ? 4.384 -8.786 0.986 1.00 90.88 68 SER A O 1
ATOM 533 N N . VAL A 1 69 ? 3.285 -7.158 -0.107 1.00 93.00 69 VAL A N 1
ATOM 534 C CA . VAL A 1 69 ? 2.643 -6.583 1.08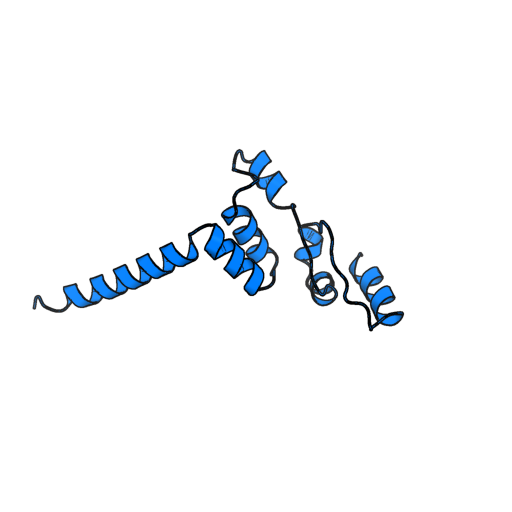5 1.00 93.00 69 VAL A CA 1
ATOM 535 C C . VAL A 1 69 ? 1.179 -6.999 1.236 1.00 93.00 69 VAL A C 1
ATOM 537 O O . VAL A 1 69 ? 0.487 -6.481 2.103 1.00 93.00 69 VAL A O 1
ATOM 540 N N . GLY A 1 70 ? 0.674 -7.907 0.395 1.00 88.44 70 GLY A N 1
ATOM 541 C CA . GLY A 1 70 ? -0.729 -8.322 0.439 1.00 88.44 70 GLY A CA 1
ATOM 542 C C . GLY A 1 70 ? -1.699 -7.189 0.085 1.00 88.44 70 GLY A C 1
ATOM 543 O O . GLY A 1 70 ? -2.704 -6.997 0.774 1.00 88.44 70 GLY A O 1
ATOM 544 N N . GLY A 1 71 ? -1.370 -6.404 -0.946 1.00 83.44 71 GLY A N 1
ATOM 545 C CA . GLY A 1 71 ? -2.266 -5.408 -1.533 1.00 83.44 71 GLY A CA 1
ATOM 546 C C . GLY A 1 71 ? -3.521 -6.048 -2.133 1.00 83.44 71 GLY A C 1
ATOM 547 O O . GLY A 1 71 ? -3.554 -7.257 -2.376 1.00 83.44 71 GLY A O 1
ATOM 548 N N . CYS A 1 72 ? -4.566 -5.248 -2.370 1.00 81.56 72 CYS A N 1
ATOM 549 C CA . CYS A 1 72 ? -5.812 -5.796 -2.901 1.00 81.56 72 CYS A CA 1
ATOM 550 C C . CYS A 1 72 ? -5.596 -6.425 -4.292 1.00 81.56 72 CYS A C 1
ATOM 552 O O . CYS A 1 72 ? -4.852 -5.862 -5.112 1.00 81.56 72 CYS A O 1
ATOM 554 N N . PRO A 1 73 ? -6.227 -7.583 -4.572 1.00 82.44 73 PRO A N 1
ATOM 555 C CA . PRO A 1 73 ? -6.069 -8.278 -5.843 1.00 82.44 73 PRO A CA 1
ATOM 556 C C . PRO A 1 73 ? -6.321 -7.367 -7.043 1.00 82.44 73 PRO A C 1
ATOM 558 O O . PRO A 1 73 ? -5.515 -7.346 -7.963 1.00 82.44 73 PRO A O 1
ATOM 561 N N . GLU A 1 74 ? -7.361 -6.540 -7.008 1.00 84.81 74 GLU A N 1
ATOM 562 C CA . GLU A 1 74 ? -7.764 -5.669 -8.113 1.00 84.81 74 GLU A CA 1
ATOM 563 C C . GLU A 1 74 ? -6.673 -4.654 -8.483 1.00 84.81 74 GLU A C 1
ATOM 565 O O . GLU A 1 74 ? -6.382 -4.455 -9.665 1.00 84.81 74 GLU A O 1
ATOM 570 N N . ALA A 1 75 ? -6.022 -4.038 -7.489 1.00 81.81 75 ALA A N 1
ATOM 571 C CA . ALA A 1 75 ? -4.925 -3.104 -7.741 1.00 81.81 75 ALA A CA 1
ATOM 572 C C . ALA A 1 75 ? -3.710 -3.826 -8.331 1.00 81.81 75 ALA A C 1
ATOM 574 O O . ALA A 1 75 ? -3.104 -3.346 -9.290 1.00 81.81 75 ALA A O 1
ATOM 575 N N . VAL A 1 76 ? -3.380 -5.007 -7.802 1.00 81.75 76 VAL A N 1
ATOM 576 C CA . VAL A 1 76 ? -2.302 -5.846 -8.336 1.00 81.75 76 VAL A CA 1
ATOM 577 C C . VAL A 1 76 ? -2.596 -6.264 -9.778 1.00 81.75 76 VAL A C 1
ATOM 579 O O . VAL A 1 76 ? -1.706 -6.221 -10.626 1.00 81.75 76 VAL A O 1
ATOM 582 N N . GLU A 1 77 ? -3.833 -6.649 -10.084 1.00 83.31 77 GLU A N 1
ATOM 583 C CA . GLU A 1 77 ? -4.259 -7.029 -11.431 1.00 83.31 77 GLU A CA 1
ATOM 584 C C . GLU A 1 77 ? -4.152 -5.873 -12.416 1.00 83.31 77 GLU A C 1
ATOM 586 O O . GLU A 1 77 ? -3.652 -6.051 -13.530 1.00 83.31 77 GLU A O 1
ATOM 591 N N . TRP A 1 78 ? -4.570 -4.684 -11.994 1.00 84.56 78 TRP A N 1
ATOM 592 C CA . TRP A 1 78 ? -4.467 -3.480 -12.800 1.00 84.56 78 TRP A CA 1
ATOM 593 C C . TRP A 1 78 ? -3.006 -3.099 -13.078 1.00 84.56 78 TRP A C 1
ATOM 595 O O . TRP A 1 78 ? -2.637 -2.880 -14.237 1.00 84.56 78 TRP A O 1
ATOM 605 N N . LEU A 1 79 ? -2.149 -3.111 -12.048 1.00 84.19 79 LEU A N 1
ATOM 606 C CA . LEU A 1 79 ? -0.703 -2.906 -12.196 1.00 84.19 79 LEU A CA 1
ATOM 607 C C . LEU A 1 79 ? -0.108 -3.951 -13.136 1.00 84.19 79 LEU A C 1
ATOM 609 O O . LEU A 1 79 ? 0.711 -3.634 -13.999 1.00 84.19 79 LEU A O 1
ATOM 613 N N . ALA A 1 80 ? -0.579 -5.193 -13.034 1.00 79.88 80 ALA A N 1
ATOM 614 C CA . ALA A 1 80 ? -0.096 -6.263 -13.877 1.00 79.88 80 ALA A CA 1
ATOM 615 C C . ALA A 1 80 ? -0.509 -6.156 -15.343 1.00 79.88 80 ALA A C 1
ATOM 617 O O . ALA A 1 80 ? 0.267 -6.514 -16.234 1.00 79.88 80 ALA A O 1
ATOM 618 N N . ALA A 1 81 ? -1.700 -5.625 -15.605 1.00 82.62 81 ALA A N 1
ATOM 619 C CA . ALA A 1 81 ? -2.131 -5.286 -16.950 1.00 82.62 81 ALA A CA 1
ATOM 620 C C . ALA A 1 81 ? -1.284 -4.146 -17.539 1.00 82.62 81 ALA A C 1
ATOM 622 O O . ALA A 1 81 ? -0.888 -4.230 -18.701 1.00 82.62 81 ALA A O 1
ATOM 623 N N . LYS A 1 82 ? -0.963 -3.115 -16.743 1.00 83.00 82 LYS A N 1
ATOM 624 C CA . LYS A 1 82 ? -0.125 -1.978 -17.169 1.00 83.00 82 LYS A CA 1
ATOM 625 C C . LYS A 1 82 ? 1.321 -2.367 -17.443 1.00 83.00 82 LYS A C 1
ATOM 627 O O . LYS A 1 82 ? 1.888 -1.929 -18.437 1.00 83.00 82 LYS A O 1
ATOM 632 N N . ALA A 1 83 ? 1.878 -3.238 -16.615 1.00 82.31 83 ALA A N 1
ATOM 633 C CA . ALA A 1 83 ? 3.212 -3.788 -16.798 1.00 82.31 83 ALA A CA 1
ATOM 634 C C . ALA A 1 83 ? 3.298 -4.857 -17.909 1.00 82.31 83 ALA A C 1
ATOM 636 O O . ALA A 1 83 ? 4.379 -5.355 -18.201 1.00 82.31 83 ALA A O 1
ATOM 637 N N . GLY A 1 84 ? 2.177 -5.270 -18.513 1.00 76.75 84 GLY A N 1
ATOM 638 C CA . GLY A 1 84 ? 2.148 -6.202 -19.650 1.00 76.75 84 GLY A CA 1
ATOM 639 C C . GLY A 1 84 ? 2.431 -7.681 -19.327 1.00 76.75 84 GLY A C 1
ATOM 640 O O . GLY A 1 84 ? 2.137 -8.549 -20.150 1.00 76.75 84 GLY A O 1
ATOM 641 N N . TRP A 1 85 ? 2.925 -8.009 -18.131 1.00 69.50 85 TRP A N 1
ATOM 642 C CA . TRP A 1 85 ? 3.351 -9.367 -17.762 1.00 69.50 85 TRP A CA 1
ATOM 643 C C . TRP A 1 85 ? 2.216 -10.381 -17.608 1.00 69.50 85 TRP A C 1
ATOM 645 O O . TRP A 1 85 ? 2.360 -11.501 -18.082 1.00 69.50 85 TRP A O 1
ATOM 655 N N . ARG A 1 86 ? 1.052 -10.042 -17.033 1.00 61.31 86 ARG A N 1
ATOM 656 C CA . ARG A 1 86 ? -0.040 -11.037 -16.892 1.00 61.31 86 ARG A CA 1
ATOM 657 C C . ARG A 1 86 ? -0.562 -11.541 -18.242 1.00 61.31 86 ARG A C 1
ATOM 659 O O . ARG A 1 86 ? -0.934 -12.707 -18.372 1.00 61.31 86 ARG A O 1
ATOM 666 N N . ARG A 1 87 ? -0.583 -10.668 -19.255 1.00 59.53 87 ARG A N 1
ATOM 667 C CA . ARG A 1 87 ? -0.976 -11.027 -20.625 1.00 59.53 87 ARG A CA 1
ATOM 668 C C . ARG A 1 87 ? 0.115 -11.866 -21.305 1.00 59.53 87 ARG A C 1
ATOM 670 O O . ARG A 1 87 ? -0.227 -12.804 -22.017 1.00 59.53 87 ARG A O 1
ATOM 677 N N . ALA A 1 88 ? 1.389 -11.573 -21.033 1.00 56.75 88 ALA A N 1
ATOM 678 C CA . ALA A 1 88 ? 2.524 -12.379 -21.483 1.00 56.75 88 ALA A CA 1
ATOM 679 C C . ALA A 1 88 ? 2.512 -13.790 -20.863 1.00 56.75 88 ALA A C 1
ATOM 681 O O . ALA A 1 88 ? 2.481 -14.764 -21.602 1.00 56.75 88 ALA A O 1
ATOM 682 N N . VAL A 1 89 ? 2.365 -13.914 -19.537 1.00 59.00 89 VAL A N 1
ATOM 683 C CA . VAL A 1 89 ? 2.292 -15.213 -18.835 1.00 59.00 89 VAL A CA 1
ATOM 684 C C . VAL A 1 89 ? 1.122 -16.069 -19.334 1.00 59.00 89 VAL A C 1
ATOM 686 O O . VAL A 1 89 ? 1.298 -17.257 -19.588 1.00 59.00 89 VAL A O 1
ATOM 689 N N . ARG A 1 90 ? -0.074 -15.489 -19.538 1.00 59.88 90 ARG A N 1
ATOM 690 C CA . ARG A 1 90 ? -1.210 -16.228 -20.130 1.00 59.88 90 ARG A CA 1
ATOM 691 C C . ARG A 1 90 ? -0.938 -16.668 -21.571 1.00 59.88 90 ARG A C 1
ATOM 693 O O . ARG A 1 90 ? -1.378 -17.743 -21.967 1.00 59.88 90 ARG A O 1
ATOM 700 N N . ARG A 1 91 ? -0.241 -15.847 -22.364 1.00 56.06 91 ARG A N 1
ATOM 701 C CA . ARG A 1 91 ? 0.141 -16.189 -23.741 1.00 56.06 91 ARG A CA 1
ATOM 702 C C . ARG A 1 91 ? 1.150 -17.335 -23.766 1.00 56.06 91 ARG A C 1
ATOM 704 O O . ARG A 1 91 ? 0.988 -18.226 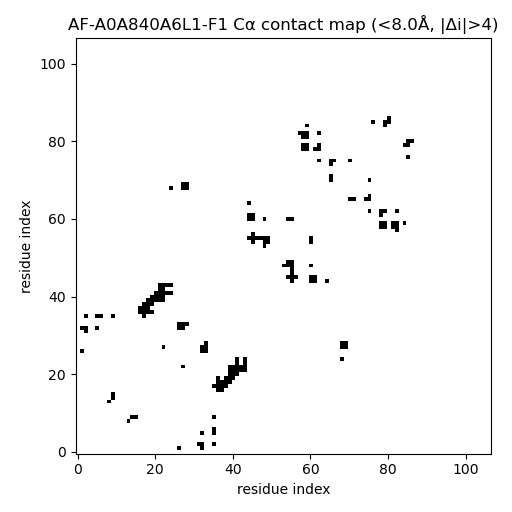-24.597 1.00 56.06 91 ARG A O 1
ATOM 711 N N . ASP A 1 92 ? 2.120 -17.328 -22.858 1.00 53.78 92 ASP A N 1
ATOM 712 C CA . ASP A 1 92 ? 3.135 -18.376 -22.728 1.00 53.78 92 ASP A CA 1
ATOM 713 C C . ASP A 1 92 ? 2.524 -19.687 -22.220 1.00 53.78 92 ASP A C 1
ATOM 715 O O . ASP A 1 92 ? 2.799 -20.743 -22.784 1.00 53.78 92 ASP A O 1
ATOM 719 N N . ALA A 1 93 ? 1.605 -19.631 -21.248 1.00 59.19 93 ALA A N 1
ATOM 720 C CA . ALA A 1 93 ? 0.842 -20.799 -20.798 1.00 59.19 93 ALA A CA 1
ATOM 721 C C . ALA A 1 93 ? 0.001 -21.408 -21.936 1.00 59.19 93 ALA A C 1
ATOM 723 O O . ALA A 1 93 ? 0.106 -22.600 -22.211 1.00 59.19 93 ALA A O 1
ATOM 724 N N . ALA A 1 94 ? -0.744 -20.585 -22.682 1.00 60.00 94 ALA A N 1
ATOM 725 C CA . ALA A 1 94 ? -1.515 -21.047 -23.838 1.00 60.00 94 ALA A CA 1
ATOM 726 C C . ALA A 1 94 ? -0.625 -21.546 -24.996 1.00 60.00 94 ALA A C 1
ATOM 728 O O . ALA A 1 94 ? -1.042 -22.384 -25.793 1.00 60.00 94 ALA A O 1
ATOM 729 N N . ALA A 1 95 ? 0.592 -21.014 -25.148 1.00 59.44 95 ALA A N 1
ATOM 730 C CA . ALA A 1 95 ? 1.570 -21.527 -26.106 1.00 59.44 95 ALA A CA 1
ATOM 731 C C . ALA A 1 95 ? 2.140 -22.885 -25.665 1.00 59.44 95 ALA A C 1
ATOM 733 O O . ALA A 1 95 ? 2.278 -23.771 -26.504 1.00 59.44 95 ALA A O 1
ATOM 734 N N . SER A 1 96 ? 2.391 -23.062 -24.366 1.00 62.81 96 SER A N 1
ATOM 735 C CA . SER A 1 96 ? 2.835 -24.322 -23.761 1.00 62.81 96 SER A CA 1
ATOM 736 C C . SER A 1 96 ? 1.788 -25.432 -23.918 1.00 62.81 96 SER A C 1
ATOM 738 O O . SER A 1 96 ? 2.103 -26.508 -24.421 1.00 62.81 96 SER A O 1
ATOM 740 N N . GLU A 1 97 ? 0.514 -25.149 -23.621 1.00 58.75 97 GLU A N 1
ATOM 741 C CA . GLU A 1 97 ? -0.598 -26.100 -23.799 1.00 58.75 97 GLU A CA 1
ATOM 742 C C . GLU A 1 97 ? -0.770 -26.542 -25.263 1.00 58.75 97 GLU A C 1
ATOM 744 O O . GLU A 1 97 ? -0.985 -27.722 -25.543 1.00 58.75 97 GLU A O 1
ATOM 749 N N . ARG A 1 98 ? -0.599 -25.619 -26.222 1.00 58.97 98 ARG A N 1
ATOM 750 C CA . ARG A 1 98 ? -0.604 -25.948 -27.660 1.00 58.97 98 ARG A CA 1
ATOM 751 C C . ARG A 1 98 ? 0.598 -26.795 -28.090 1.00 58.97 98 ARG A C 1
ATOM 753 O O . ARG A 1 98 ? 0.461 -27.599 -29.007 1.00 58.97 98 ARG A O 1
ATOM 760 N N . GLY A 1 99 ? 1.754 -26.630 -27.448 1.00 53.62 99 GLY A N 1
ATOM 761 C CA . GLY A 1 99 ? 2.951 -27.433 -27.715 1.00 53.62 99 GLY A CA 1
ATOM 762 C C . GLY A 1 99 ? 2.820 -28.881 -27.237 1.00 53.62 99 GLY A C 1
ATOM 763 O O . GLY A 1 99 ? 3.302 -29.792 -27.904 1.00 53.62 99 GLY A O 1
ATOM 764 N N . VAL A 1 100 ? 2.104 -29.110 -26.132 1.00 55.59 100 VAL A N 1
ATOM 765 C CA . VAL A 1 100 ? 1.897 -30.457 -25.568 1.00 55.59 100 VAL A CA 1
ATOM 766 C C . VAL A 1 100 ? 0.959 -31.295 -26.451 1.00 55.59 100 VAL A C 1
ATOM 768 O O . VAL A 1 100 ? 1.180 -32.490 -26.620 1.00 55.59 100 VAL A O 1
ATOM 771 N N . GLY A 1 101 ? -0.039 -30.675 -27.093 1.00 49.62 101 GLY A N 1
ATOM 772 C CA . GLY A 1 101 ? -0.964 -31.366 -28.005 1.00 49.62 101 GLY A CA 1
ATOM 773 C C . GLY A 1 101 ? -0.362 -31.781 -29.357 1.00 49.62 101 GLY A C 1
ATOM 774 O O . GLY A 1 101 ? -0.849 -32.725 -29.976 1.00 49.62 101 GLY A O 1
ATOM 775 N N . ALA A 1 102 ? 0.706 -31.119 -29.816 1.00 52.12 102 ALA A N 1
ATOM 776 C CA . ALA A 1 102 ? 1.366 -31.440 -31.087 1.00 52.12 102 ALA A CA 1
ATOM 777 C C . ALA A 1 102 ? 2.373 -32.604 -30.977 1.00 52.12 102 ALA A C 1
ATOM 779 O O . ALA A 1 102 ? 2.683 -33.243 -31.979 1.00 52.12 102 ALA A O 1
ATOM 780 N N . ALA A 1 103 ? 2.861 -32.905 -29.770 1.00 48.97 103 ALA A N 1
ATOM 781 C CA . ALA A 1 103 ? 3.838 -33.969 -29.525 1.00 48.97 103 ALA A CA 1
ATOM 782 C C . ALA A 1 103 ? 3.215 -35.375 -29.353 1.00 48.97 103 ALA A C 1
ATOM 784 O O . ALA A 1 103 ? 3.947 -36.354 -29.245 1.00 48.97 103 ALA A O 1
ATOM 785 N N . LEU A 1 104 ? 1.881 -35.492 -29.342 1.00 49.50 104 LEU A N 1
ATOM 786 C CA . LEU A 1 104 ? 1.147 -36.747 -29.099 1.00 49.50 104 LEU A CA 1
ATOM 787 C C . LEU A 1 104 ? 0.742 -37.521 -30.375 1.00 49.50 104 LEU A C 1
ATOM 789 O O . LEU A 1 104 ? 0.049 -38.526 -30.267 1.00 49.50 104 LEU A O 1
ATOM 793 N N . TRP A 1 105 ? 1.183 -37.098 -31.568 1.00 46.25 105 TRP A N 1
ATOM 794 C CA . TRP A 1 105 ? 0.786 -37.695 -32.862 1.00 46.25 105 TRP A CA 1
ATOM 795 C C . TRP A 1 105 ? 1.953 -38.236 -33.714 1.00 46.25 105 TRP A C 1
ATOM 797 O O . TRP A 1 105 ? 1.869 -38.254 -34.939 1.00 46.25 105 TRP A O 1
ATOM 807 N N . LEU A 1 106 ? 3.048 -38.677 -33.088 1.00 46.88 106 LEU A N 1
ATOM 808 C CA . LEU A 1 106 ? 4.179 -39.327 -33.777 1.00 46.88 106 LEU A CA 1
ATOM 809 C C . LEU A 1 106 ? 4.594 -40.652 -33.106 1.00 46.88 106 LEU A C 1
ATOM 811 O O . LEU A 1 106 ? 5.774 -40.870 -32.835 1.00 46.88 106 LEU A O 1
ATOM 815 N N . GLN A 1 107 ? 3.627 -41.534 -32.839 1.00 41.75 107 GLN A N 1
ATOM 816 C CA . GLN A 1 107 ? 3.884 -42.948 -32.531 1.00 41.75 107 GLN A CA 1
ATOM 817 C C . GLN A 1 107 ? 3.226 -43.852 -33.566 1.00 41.75 107 GLN A C 1
ATOM 819 O O . GLN A 1 107 ? 2.082 -43.539 -33.964 1.00 41.75 107 GLN A O 1
#

Solvent-accessible surface area (backbone atoms only — not comparable to full-atom values): 6105 Å² total; per-residue (Å²): 114,72,45,62,56,53,49,53,48,40,70,80,39,69,85,64,77,39,69,37,76,66,41,49,61,74,52,44,61,32,62,72,40,46,78,65,37,74,44,71,48,61,60,61,49,31,59,54,26,47,74,72,74,43,66,52,82,42,42,52,53,53,22,55,44,31,59,76,39,70,48,61,66,68,60,35,51,51,28,28,58,74,45,46,49,57,64,47,53,54,49,51,51,56,49,49,58,57,52,58,66,67,70,74,78,82,129

Radius of gyration: 19.74 Å; Cα contacts (8 Å, |Δi|>4): 99; chains: 1; bounding box: 38×51×52 Å

Mean predicted aligned error: 8.81 Å

Foldseek 3Di:
DVLVVLVVCCVVCVPDAAEAEADALVQLLDPSNVVSHNYYDHLNQLVVCVVVVHHSPQLVSVLVSCVVSVHDPVSSVVSCVVNVVVVVVVVVVVVVVVVVVVVPPDD

Organism: NCBI:txid98513